Protein AF-A0A8X6RXQ8-F1 (afdb_monomer_lite)

Radius of gyration: 19.02 Å; chains: 1; bounding box: 39×36×50 Å

InterPro domains:
  IPR002492 Transposase, Tc1-like [PF01498] (39-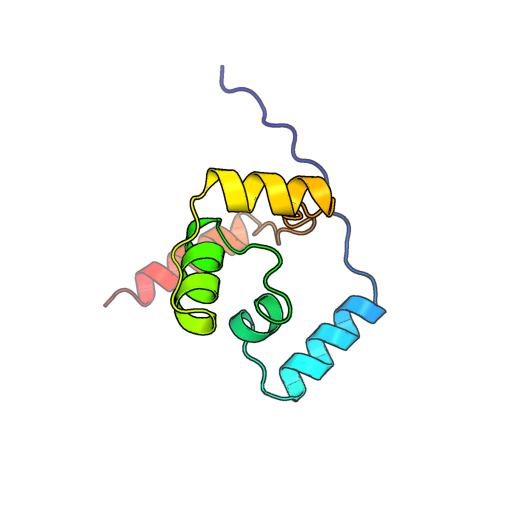100)

Organism: Trichonephila clavipes (NCBI:txid2585209)

pLDDT: mean 74.36, std 14.37, range [35.62, 92.88]

Sequence (101 aa):
MPSRRNKKKFKQRTESEREKIIGLREGGFSYRAMGACGRRNSSTEQLGAGWSTATGVPMSASSIRRRLLHRRLSAKVPLYKILLTANHQRLRLQWAHEHKA

Structure (mmCIF, N/CA/C/O backbone):
data_AF-A0A8X6RXQ8-F1
#
_entry.id   AF-A0A8X6RXQ8-F1
#
loop_
_atom_site.group_PDB
_atom_site.id
_atom_site.type_symbol
_atom_site.label_atom_id
_atom_site.label_alt_id
_atom_site.label_comp_id
_atom_site.label_asym_id
_atom_site.label_entity_id
_atom_site.label_seq_id
_atom_site.pdbx_PDB_ins_code
_atom_site.Cartn_x
_atom_site.Cartn_y
_atom_site.Cartn_z
_atom_site.occupancy
_atom_site.B_iso_or_equiv
_atom_site.auth_seq_id
_atom_site.auth_comp_id
_atom_site.auth_asym_id
_atom_site.auth_atom_id
_atom_site.pdbx_PDB_model_num
ATOM 1 N N . MET A 1 1 ? 9.673 5.659 32.195 1.00 35.62 1 MET A N 1
ATOM 2 C CA . MET A 1 1 ? 8.541 6.539 31.807 1.00 35.62 1 MET A CA 1
ATOM 3 C C . MET A 1 1 ? 8.215 6.309 30.332 1.00 35.62 1 MET A C 1
ATOM 5 O O . MET A 1 1 ? 9.153 6.339 29.541 1.00 35.62 1 MET A O 1
ATOM 9 N N . PRO A 1 2 ? 6.963 6.041 29.912 1.00 42.56 2 PRO A N 1
ATOM 10 C CA . PRO A 1 2 ? 6.684 5.777 28.504 1.00 42.56 2 PRO A CA 1
ATOM 11 C C . PRO A 1 2 ? 6.645 7.097 27.721 1.00 42.56 2 PRO A C 1
ATOM 13 O O . PRO A 1 2 ? 5.863 7.999 28.018 1.00 42.56 2 PRO A O 1
ATOM 16 N N . SER A 1 3 ? 7.519 7.206 26.721 1.00 48.00 3 SER A N 1
ATOM 17 C CA . SER A 1 3 ? 7.635 8.364 25.832 1.00 48.00 3 SER A CA 1
ATOM 18 C C . SER A 1 3 ? 6.302 8.665 25.128 1.00 48.00 3 SER A C 1
ATOM 20 O O . SER A 1 3 ? 5.755 7.824 24.405 1.00 48.00 3 SER A O 1
ATOM 22 N N . ARG A 1 4 ? 5.758 9.876 25.341 1.00 49.78 4 ARG A N 1
ATOM 23 C CA . ARG A 1 4 ? 4.553 10.391 24.667 1.00 49.78 4 ARG A CA 1
ATOM 24 C C . ARG A 1 4 ? 4.846 10.549 23.174 1.00 49.78 4 ARG A C 1
ATOM 26 O O . ARG A 1 4 ? 5.353 11.571 22.722 1.00 49.78 4 ARG A O 1
ATOM 33 N N . ARG A 1 5 ? 4.509 9.519 22.396 1.00 53.34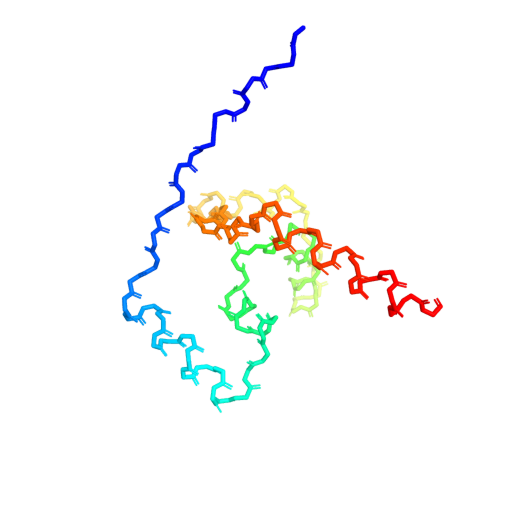 5 ARG A N 1
ATOM 34 C CA . ARG A 1 5 ? 4.620 9.510 20.932 1.00 53.34 5 ARG A CA 1
ATOM 35 C C . ARG A 1 5 ? 3.785 10.666 20.359 1.00 53.34 5 ARG A C 1
ATOM 37 O O . ARG A 1 5 ? 2.557 10.645 20.423 1.00 53.34 5 ARG A O 1
ATOM 44 N N . ASN A 1 6 ? 4.467 11.681 19.837 1.00 49.81 6 ASN A N 1
ATOM 45 C CA . ASN A 1 6 ? 3.892 12.920 19.317 1.00 49.81 6 ASN A CA 1
ATOM 46 C C . ASN A 1 6 ? 2.868 12.605 18.198 1.00 49.81 6 ASN A C 1
ATOM 48 O O . ASN A 1 6 ? 3.241 12.186 17.098 1.00 49.81 6 ASN A O 1
ATOM 52 N N . LYS A 1 7 ? 1.561 12.720 18.487 1.00 51.03 7 LYS A N 1
ATOM 53 C CA . LYS A 1 7 ? 0.483 12.449 17.519 1.00 51.03 7 LYS A CA 1
ATOM 54 C C . LYS A 1 7 ? 0.421 13.611 16.526 1.00 51.03 7 LYS A C 1
ATOM 56 O O . LYS A 1 7 ? -0.229 14.617 16.792 1.00 51.03 7 LYS A O 1
ATOM 61 N N . LYS A 1 8 ? 1.088 13.476 15.375 1.00 51.97 8 LYS A N 1
ATOM 62 C CA . LYS A 1 8 ? 0.898 14.396 14.242 1.00 51.97 8 LYS A CA 1
ATOM 63 C C . LYS A 1 8 ? -0.607 14.504 13.944 1.00 51.97 8 LYS A C 1
ATOM 65 O O . LYS A 1 8 ? -1.270 13.481 13.772 1.00 51.97 8 LYS A O 1
ATOM 70 N N . LYS A 1 9 ? -1.150 15.726 13.940 1.00 54.81 9 LYS A N 1
ATOM 71 C CA . LYS A 1 9 ? -2.569 15.991 13.656 1.00 54.81 9 LYS A CA 1
ATOM 72 C C . LYS A 1 9 ? -2.849 15.620 12.196 1.00 54.81 9 LYS A C 1
ATOM 74 O O . LYS A 1 9 ? -2.269 16.208 11.287 1.00 54.81 9 LYS A O 1
ATOM 79 N N . PHE A 1 10 ? -3.693 14.616 11.975 1.00 47.66 10 PHE A N 1
ATOM 80 C CA . PHE A 1 10 ? -4.140 14.234 10.637 1.00 47.66 10 PHE A CA 1
ATOM 81 C C . PHE A 1 10 ? -5.001 15.368 10.065 1.00 47.66 10 PHE A C 1
ATOM 83 O O . PHE A 1 10 ? -5.904 15.852 10.747 1.00 47.66 10 PHE A O 1
ATOM 90 N N . LYS A 1 11 ? -4.711 15.816 8.839 1.00 54.84 11 LYS A N 1
ATOM 91 C CA . LYS A 1 11 ? -5.549 16.810 8.149 1.00 54.84 11 LYS A CA 1
ATOM 92 C C . LYS A 1 11 ? -6.882 16.164 7.734 1.00 54.84 11 LYS A C 1
ATOM 94 O O . LYS A 1 11 ? -6.960 14.946 7.603 1.00 54.84 11 LYS A O 1
ATOM 99 N N . GLN A 1 12 ? -7.940 16.949 7.555 1.00 56.22 12 GLN A N 1
ATOM 100 C CA . GLN A 1 12 ? -9.171 16.434 6.949 1.00 56.22 12 GLN A CA 1
ATOM 101 C C . GLN A 1 12 ? -9.033 16.394 5.420 1.00 56.22 12 GLN A C 1
ATOM 103 O O . GLN A 1 12 ? -8.310 17.209 4.850 1.00 56.22 12 GLN A O 1
ATOM 108 N N . ARG A 1 13 ? -9.703 15.429 4.774 1.00 60.78 13 ARG A N 1
ATOM 109 C CA . ARG A 1 13 ? -9.806 15.360 3.306 1.00 60.78 13 ARG A CA 1
ATOM 110 C C . ARG A 1 13 ? -10.668 16.498 2.768 1.00 60.78 13 ARG A C 1
ATOM 112 O O . ARG A 1 13 ? -11.634 16.876 3.432 1.00 60.78 13 ARG A O 1
ATOM 119 N N . THR A 1 14 ? -10.336 16.975 1.572 1.00 67.94 14 THR A N 1
ATOM 120 C CA . THR A 1 14 ? -11.111 18.002 0.859 1.00 67.94 14 THR A CA 1
ATOM 121 C C . THR A 1 14 ? -12.440 17.437 0.347 1.00 67.94 14 THR A C 1
ATOM 123 O O . THR A 1 14 ? -12.563 16.225 0.161 1.00 67.94 14 THR A O 1
ATOM 126 N N . GLU A 1 15 ? -13.424 18.307 0.100 1.00 66.62 15 GLU A N 1
ATOM 127 C CA . GLU A 1 15 ? -14.752 17.950 -0.444 1.00 66.62 15 GLU A CA 1
ATOM 128 C C . GLU A 1 15 ? -14.627 17.081 -1.710 1.00 66.62 15 GLU A C 1
ATOM 130 O O . GLU A 1 15 ? -15.151 15.973 -1.778 1.00 66.62 15 GLU A O 1
ATOM 135 N N . SER A 1 16 ? -13.762 17.495 -2.638 1.00 65.56 16 SER A N 1
ATOM 136 C CA . SER A 1 16 ? -13.479 16.785 -3.893 1.00 65.56 16 SER A CA 1
ATOM 137 C C . SER A 1 16 ? -12.908 15.373 -3.706 1.00 65.56 16 SER A C 1
ATOM 139 O O . SER A 1 16 ? -13.193 14.450 -4.472 1.00 65.56 16 SER A O 1
ATOM 141 N N . GLU A 1 17 ? -12.093 15.158 -2.669 1.00 66.50 17 GLU A N 1
ATOM 142 C CA . GLU A 1 17 ? -11.573 13.830 -2.340 1.00 66.50 17 GLU A CA 1
ATOM 143 C C . GLU A 1 17 ? -12.645 12.935 -1.714 1.00 66.50 17 GLU A C 1
ATOM 145 O O . GLU A 1 17 ? -12.516 11.711 -1.787 1.00 66.50 17 GLU A O 1
ATOM 150 N N . ARG A 1 18 ? -13.670 13.520 -1.082 1.00 72.88 18 ARG A N 1
ATOM 151 C CA . ARG A 1 18 ? -14.819 12.794 -0.526 1.00 72.88 18 ARG A CA 1
ATOM 152 C C . ARG A 1 18 ? -15.777 12.385 -1.635 1.00 72.88 18 ARG A C 1
ATOM 154 O O . ARG A 1 18 ? -16.118 11.209 -1.710 1.00 72.88 18 ARG A O 1
ATOM 161 N N . GLU A 1 19 ? -16.105 13.301 -2.539 1.00 74.88 19 GLU A N 1
ATOM 162 C CA . GLU A 1 19 ? -16.955 13.044 -3.710 1.00 74.88 19 GLU A CA 1
ATOM 163 C C . GLU A 1 19 ? -16.384 11.924 -4.585 1.00 74.88 19 GLU A C 1
ATOM 165 O O . GLU A 1 19 ? -17.091 10.994 -4.965 1.00 74.88 19 GLU A O 1
ATOM 170 N N . LYS A 1 20 ? -15.063 11.914 -4.800 1.00 72.88 20 LYS A N 1
ATOM 171 C CA . LYS A 1 20 ? -14.391 10.838 -5.541 1.00 72.88 20 LYS A CA 1
ATOM 172 C C . LYS A 1 20 ? -14.499 9.466 -4.864 1.00 72.88 20 LYS A C 1
ATOM 174 O O . LYS A 1 20 ? -14.526 8.447 -5.550 1.00 72.88 20 LYS A O 1
ATOM 179 N N . ILE A 1 21 ? -14.530 9.411 -3.529 1.00 72.50 21 ILE A N 1
ATOM 180 C CA . ILE A 1 21 ? -14.744 8.154 -2.790 1.00 72.50 21 ILE A CA 1
ATOM 181 C C . ILE A 1 21 ? -16.199 7.708 -2.917 1.00 72.50 21 ILE A C 1
ATOM 183 O O . ILE A 1 21 ? -16.446 6.515 -3.073 1.00 72.50 21 ILE A O 1
ATOM 187 N N . ILE A 1 22 ? -17.143 8.648 -2.846 1.00 81.00 22 ILE A N 1
ATOM 188 C CA . ILE A 1 22 ? -18.574 8.368 -2.977 1.00 81.00 22 ILE A CA 1
ATOM 189 C C . ILE A 1 22 ? -18.865 7.800 -4.369 1.00 81.00 22 ILE A C 1
ATOM 191 O O . ILE A 1 22 ? -19.372 6.688 -4.451 1.00 81.00 22 ILE A O 1
ATOM 195 N N . GLY A 1 23 ? -18.401 8.452 -5.439 1.00 79.19 23 GLY A N 1
ATOM 196 C CA . GLY A 1 23 ? -18.617 7.969 -6.808 1.00 79.19 23 GLY A CA 1
ATOM 197 C C . GLY A 1 23 ? -17.987 6.598 -7.089 1.00 79.19 23 GLY A C 1
ATOM 198 O O . GLY A 1 23 ? -18.585 5.759 -7.756 1.00 79.19 23 GLY A O 1
ATOM 199 N N . LEU A 1 24 ? -16.806 6.302 -6.528 1.00 76.94 24 LEU A N 1
ATOM 200 C CA . LEU A 1 24 ? -16.217 4.958 -6.631 1.00 76.94 24 LEU A CA 1
ATOM 201 C C . LEU A 1 24 ? -17.029 3.910 -5.861 1.00 76.94 24 LEU A C 1
ATOM 203 O O . LEU A 1 24 ? -17.135 2.765 -6.296 1.00 76.94 24 LEU A O 1
ATOM 207 N N . ARG A 1 25 ? -17.607 4.290 -4.722 1.00 84.00 25 ARG A N 1
ATOM 208 C CA . ARG A 1 25 ? -18.435 3.396 -3.917 1.00 84.00 25 ARG A CA 1
ATOM 209 C C . ARG A 1 25 ? -19.784 3.117 -4.576 1.00 84.00 25 ARG A C 1
ATOM 211 O O . ARG A 1 25 ? -20.231 1.976 -4.546 1.00 84.00 25 ARG A O 1
ATOM 218 N N . GLU A 1 26 ? -20.390 4.128 -5.186 1.00 85.62 26 GLU A N 1
ATOM 219 C CA . GLU A 1 26 ? -21.612 4.005 -5.991 1.00 85.62 26 GLU A CA 1
ATOM 220 C C . GLU A 1 26 ? -21.370 3.176 -7.257 1.00 85.62 26 GLU A C 1
ATOM 222 O O . GLU A 1 26 ? -22.198 2.347 -7.614 1.00 85.62 26 GLU A O 1
ATOM 227 N N . GLY A 1 27 ? -20.181 3.282 -7.859 1.00 81.00 27 GLY A N 1
ATOM 228 C CA . GLY A 1 27 ? -19.728 2.421 -8.957 1.00 81.00 27 GLY A CA 1
ATOM 229 C C . GLY A 1 27 ? -19.386 0.976 -8.562 1.00 81.00 27 GLY A C 1
ATOM 230 O O . GLY A 1 27 ? -18.761 0.266 -9.346 1.00 81.00 27 GLY A O 1
ATOM 231 N N . GLY A 1 28 ? -19.729 0.534 -7.346 1.00 80.81 28 GLY A N 1
ATOM 232 C CA . GLY A 1 28 ? -19.569 -0.854 -6.899 1.00 80.81 28 GLY A CA 1
ATOM 233 C C . GLY A 1 28 ? -18.163 -1.238 -6.421 1.00 80.81 28 GLY A C 1
ATOM 234 O O . GLY A 1 28 ? -17.909 -2.410 -6.129 1.00 80.81 28 GLY A O 1
ATOM 235 N N . PHE A 1 29 ? -17.229 -0.290 -6.289 1.00 75.81 29 PHE A N 1
ATOM 236 C CA . PHE A 1 29 ? -15.891 -0.606 -5.790 1.00 75.81 29 PHE A CA 1
ATOM 237 C C . PHE A 1 29 ? -15.903 -0.801 -4.269 1.00 75.81 29 PHE A C 1
ATOM 239 O O . PHE A 1 29 ? -16.271 0.081 -3.491 1.00 75.81 29 PHE A O 1
ATOM 246 N N . SER A 1 30 ? -15.405 -1.953 -3.813 1.00 76.94 30 SER A N 1
ATOM 247 C CA . SER A 1 30 ? -15.189 -2.196 -2.382 1.00 76.94 30 SER A CA 1
ATOM 248 C C . SER A 1 30 ? -14.150 -1.228 -1.800 1.00 76.94 30 SER A C 1
ATOM 250 O O . SER A 1 30 ? -13.235 -0.787 -2.494 1.00 76.94 30 SER A O 1
ATOM 252 N N . TYR A 1 31 ? -14.200 -0.949 -0.491 1.00 72.25 31 TYR A N 1
ATOM 253 C CA . TYR A 1 31 ? -13.180 -0.116 0.174 1.00 72.25 31 TYR A CA 1
ATOM 254 C C . TYR A 1 31 ? -11.744 -0.620 -0.042 1.00 72.25 31 TYR A C 1
ATOM 256 O O . TYR A 1 31 ? -10.814 0.183 -0.137 1.00 72.25 31 TYR A O 1
ATOM 264 N N . ARG A 1 32 ? -11.558 -1.942 -0.167 1.00 65.88 32 ARG A N 1
ATOM 265 C CA . ARG A 1 32 ? -10.265 -2.541 -0.525 1.00 65.88 32 ARG A CA 1
ATOM 266 C C . ARG A 1 32 ? -9.878 -2.217 -1.966 1.00 65.88 32 ARG A C 1
ATOM 268 O O . ARG A 1 32 ? -8.747 -1.796 -2.188 1.00 65.88 32 ARG A O 1
ATOM 275 N N . ALA A 1 33 ? -10.805 -2.356 -2.912 1.00 65.50 33 ALA A N 1
ATOM 276 C CA . ALA A 1 33 ? -10.581 -2.013 -4.313 1.00 65.50 33 ALA A CA 1
ATOM 277 C C . ALA A 1 33 ? -10.275 -0.515 -4.479 1.00 65.50 33 ALA A C 1
ATOM 279 O O . ALA A 1 33 ? -9.259 -0.178 -5.071 1.00 65.50 33 ALA A O 1
ATOM 280 N N . MET A 1 34 ? -11.038 0.377 -3.836 1.00 67.94 34 MET A N 1
ATOM 281 C CA . MET A 1 34 ? -10.796 1.830 -3.834 1.00 67.94 34 MET A CA 1
ATOM 282 C C . MET A 1 34 ? -9.411 2.211 -3.281 1.00 67.94 34 MET A C 1
ATOM 284 O O . MET A 1 34 ? -8.757 3.136 -3.772 1.00 67.94 34 MET A O 1
ATOM 288 N N . GLY A 1 35 ? -8.933 1.487 -2.263 1.00 60.31 35 GLY A N 1
ATOM 289 C CA . GLY A 1 35 ? -7.573 1.621 -1.736 1.00 60.31 35 GLY A CA 1
ATOM 290 C C . GLY A 1 35 ? -6.490 1.052 -2.663 1.00 60.31 35 GLY A C 1
ATOM 291 O O . GLY A 1 35 ? -5.359 1.541 -2.632 1.00 60.31 35 GLY A O 1
ATOM 292 N N . ALA A 1 36 ? -6.847 0.065 -3.490 1.00 59.22 36 ALA A N 1
ATOM 293 C CA . ALA A 1 36 ? -5.981 -0.638 -4.434 1.00 59.22 36 ALA A CA 1
ATOM 294 C C . ALA A 1 36 ? -5.907 0.011 -5.829 1.00 59.22 36 ALA A C 1
ATOM 296 O O . ALA A 1 36 ? -4.962 -0.286 -6.563 1.00 59.22 36 ALA A O 1
ATOM 297 N N . CYS A 1 37 ? -6.841 0.911 -6.182 1.00 51.47 37 CYS A N 1
ATOM 298 C CA . CYS A 1 37 ? -6.794 1.760 -7.380 1.00 51.47 37 CYS A CA 1
ATOM 299 C C . CYS A 1 37 ? -5.555 2.669 -7.310 1.00 51.47 37 CYS A C 1
ATOM 301 O O . CYS A 1 37 ? -5.598 3.798 -6.816 1.00 51.47 37 CYS A O 1
ATOM 303 N N . GLY A 1 38 ? -4.414 2.128 -7.719 1.00 57.19 38 GLY A N 1
ATOM 304 C CA . GLY A 1 38 ? -3.089 2.641 -7.410 1.00 57.19 38 GLY A CA 1
ATOM 305 C C . GLY A 1 38 ? -2.459 1.821 -6.291 1.00 57.19 38 GLY A C 1
ATOM 306 O O . GLY A 1 38 ? -2.759 2.026 -5.115 1.00 57.19 38 GLY A O 1
ATOM 307 N N . ARG A 1 39 ? -1.534 0.930 -6.671 1.00 59.97 39 ARG A N 1
ATOM 308 C CA . ARG A 1 39 ? -0.598 0.186 -5.808 1.00 59.97 39 ARG A CA 1
ATOM 309 C C . ARG A 1 39 ? 0.342 1.132 -5.030 1.00 59.97 39 ARG A C 1
ATOM 311 O O . ARG A 1 39 ? 1.559 1.047 -5.125 1.00 59.97 39 ARG A O 1
ATOM 318 N N . ARG A 1 40 ? -0.211 2.075 -4.262 1.00 58.12 40 ARG A N 1
ATOM 319 C CA . ARG A 1 40 ? 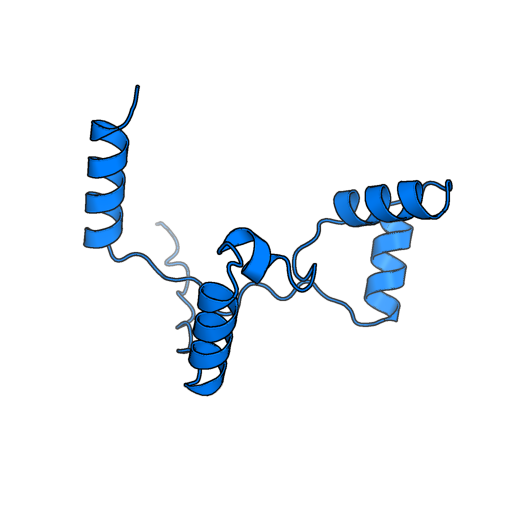0.529 3.120 -3.527 1.00 58.12 40 ARG A CA 1
ATOM 320 C C . ARG A 1 40 ? 1.320 2.557 -2.341 1.00 58.12 40 ARG A C 1
ATOM 322 O O . ARG A 1 40 ? 2.243 3.212 -1.867 1.00 58.12 40 ARG A O 1
ATOM 329 N N . ASN A 1 41 ? 0.959 1.349 -1.896 1.00 64.75 41 ASN A N 1
ATOM 330 C CA . ASN A 1 41 ? 1.466 0.708 -0.681 1.00 64.75 41 ASN A CA 1
ATOM 331 C C . ASN A 1 41 ? 1.993 -0.716 -0.941 1.00 64.75 41 ASN A C 1
ATOM 333 O O . ASN A 1 41 ? 2.082 -1.506 -0.003 1.00 64.75 41 ASN A O 1
ATOM 337 N N . SER A 1 42 ? 2.263 -1.088 -2.198 1.00 71.38 42 SER A N 1
ATOM 338 C CA . SER A 1 42 ? 2.746 -2.438 -2.499 1.00 71.38 42 SER A CA 1
ATOM 339 C C . SER A 1 42 ? 4.134 -2.667 -1.916 1.00 71.38 42 SER A C 1
ATOM 341 O O . SER A 1 42 ? 5.021 -1.823 -2.060 1.00 71.38 42 SER A O 1
ATOM 343 N N . SER A 1 43 ? 4.321 -3.819 -1.270 1.00 77.00 43 SER A N 1
ATOM 344 C CA . SER A 1 43 ? 5.637 -4.226 -0.782 1.00 77.00 43 SER A CA 1
ATOM 345 C C . SER A 1 43 ? 6.572 -4.537 -1.952 1.00 77.00 43 SER A C 1
ATOM 347 O O . SER A 1 43 ? 6.138 -4.802 -3.078 1.00 77.00 43 SER A O 1
ATOM 349 N N . THR A 1 44 ? 7.878 -4.549 -1.686 1.00 79.75 44 THR A N 1
ATOM 350 C CA . THR A 1 44 ? 8.883 -4.969 -2.673 1.00 79.75 44 THR A CA 1
ATOM 351 C C . THR A 1 44 ? 8.623 -6.381 -3.197 1.00 79.75 44 THR A C 1
ATOM 353 O O . THR A 1 44 ? 8.852 -6.632 -4.374 1.00 79.75 44 THR A O 1
ATOM 356 N N . GLU A 1 45 ? 8.087 -7.277 -2.366 1.00 80.75 45 GLU A N 1
ATOM 357 C CA . GLU A 1 45 ? 7.725 -8.647 -2.756 1.00 80.75 45 GLU A CA 1
ATOM 358 C C . GLU A 1 45 ? 6.545 -8.672 -3.728 1.00 80.75 45 GLU A C 1
ATOM 360 O O . GLU A 1 45 ? 6.609 -9.325 -4.763 1.00 80.75 45 GLU A O 1
ATOM 365 N N . GLN A 1 46 ? 5.493 -7.896 -3.457 1.00 83.31 46 GLN A N 1
ATOM 366 C CA . GLN A 1 46 ? 4.324 -7.805 -4.339 1.00 83.31 46 GLN A CA 1
ATOM 367 C C . GLN A 1 46 ? 4.665 -7.190 -5.704 1.00 83.31 46 GLN A C 1
ATOM 369 O O . GLN A 1 46 ? 4.051 -7.527 -6.720 1.00 83.31 46 GLN A O 1
ATOM 374 N N . LEU A 1 47 ? 5.635 -6.271 -5.733 1.00 82.69 47 LEU A N 1
ATOM 375 C CA . LEU A 1 47 ? 6.171 -5.708 -6.972 1.00 82.69 47 LEU A CA 1
ATOM 376 C C . LEU A 1 47 ? 7.030 -6.731 -7.726 1.00 82.69 47 LEU A C 1
ATOM 378 O O . LEU A 1 47 ? 6.889 -6.850 -8.940 1.00 82.69 47 LEU A O 1
ATOM 382 N N . GLY A 1 48 ? 7.870 -7.490 -7.016 1.00 86.56 48 GLY A N 1
ATOM 383 C CA . GLY A 1 48 ? 8.704 -8.543 -7.599 1.00 86.56 48 GLY A CA 1
ATOM 384 C C . GLY A 1 48 ? 7.886 -9.696 -8.173 1.00 86.56 48 GLY A C 1
ATOM 385 O O . GLY A 1 48 ? 8.136 -10.116 -9.300 1.00 86.56 48 GLY A O 1
ATOM 386 N N . ALA A 1 49 ? 6.858 -10.147 -7.452 1.00 84.62 49 ALA A N 1
ATOM 387 C CA . ALA A 1 49 ? 5.932 -11.172 -7.921 1.00 84.62 49 ALA A CA 1
ATOM 388 C C . ALA A 1 49 ? 5.207 -10.717 -9.194 1.00 84.62 49 ALA A C 1
ATOM 390 O O . ALA A 1 49 ? 5.268 -11.403 -10.205 1.00 84.62 49 ALA A O 1
ATOM 391 N N . GLY A 1 50 ? 4.616 -9.515 -9.193 1.00 85.69 50 GLY A N 1
ATOM 392 C CA . GLY A 1 50 ? 3.929 -8.984 -10.376 1.00 85.69 50 GLY A CA 1
ATOM 393 C C . GLY A 1 50 ? 4.846 -8.813 -11.590 1.00 85.69 50 GLY A C 1
ATOM 394 O O . GLY A 1 50 ? 4.443 -9.118 -12.708 1.00 85.69 50 GLY A O 1
ATOM 395 N N . TRP A 1 51 ? 6.087 -8.367 -11.374 1.00 85.75 51 TRP A N 1
ATOM 396 C CA . TRP A 1 51 ? 7.091 -8.288 -12.434 1.00 85.75 51 TRP A CA 1
ATOM 397 C C . TRP A 1 51 ? 7.418 -9.671 -13.005 1.00 85.75 51 TRP A C 1
ATOM 399 O O . TRP A 1 51 ? 7.419 -9.849 -14.222 1.00 85.75 51 TRP A O 1
ATOM 409 N N . SER A 1 52 ? 7.652 -10.651 -12.131 1.00 86.75 52 SER A N 1
ATOM 410 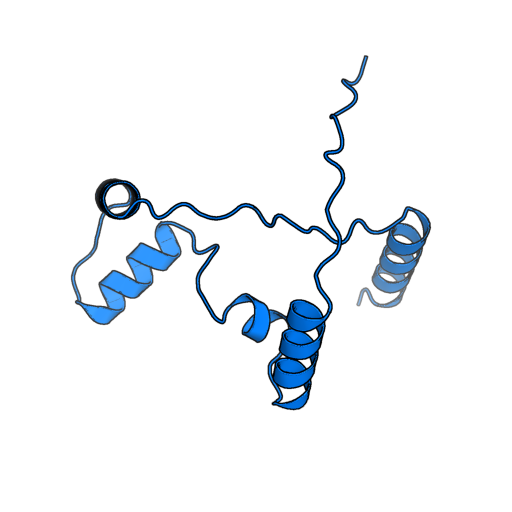C CA . SER A 1 52 ? 8.008 -12.016 -12.530 1.00 86.75 52 SER A CA 1
ATOM 411 C C . SER A 1 52 ? 6.866 -12.683 -13.294 1.00 86.75 52 SER A C 1
ATOM 413 O O . SER A 1 52 ? 7.108 -13.307 -14.315 1.00 86.75 52 SER A O 1
ATOM 415 N N . THR A 1 53 ? 5.614 -12.480 -12.876 1.00 87.12 53 THR A N 1
ATOM 416 C CA . THR A 1 53 ? 4.437 -12.958 -13.616 1.00 87.12 53 THR A CA 1
ATOM 417 C C . THR A 1 53 ? 4.315 -12.306 -14.996 1.00 87.12 53 THR A C 1
ATOM 419 O O . THR A 1 53 ? 3.963 -12.978 -15.955 1.00 87.12 53 THR A O 1
ATOM 422 N N . ALA A 1 54 ? 4.607 -11.008 -15.118 1.00 84.69 54 ALA A N 1
ATOM 423 C CA . ALA A 1 54 ? 4.438 -10.275 -16.374 1.00 84.69 54 ALA A CA 1
ATOM 424 C C . ALA A 1 54 ? 5.574 -10.503 -17.386 1.00 84.6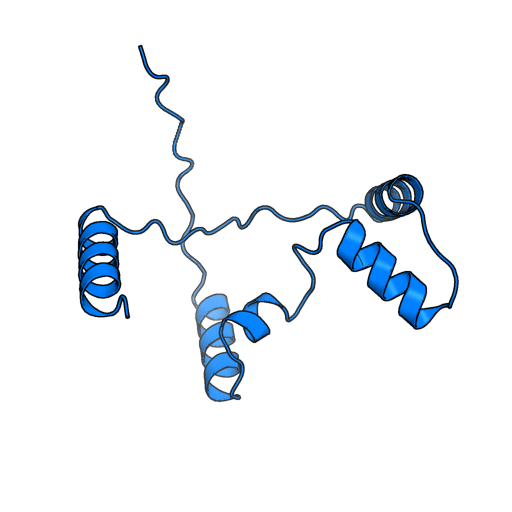9 54 ALA A C 1
ATOM 426 O O . ALA A 1 54 ? 5.352 -10.404 -18.587 1.00 84.69 54 ALA A O 1
ATOM 427 N N . THR A 1 55 ? 6.795 -10.751 -16.907 1.00 89.12 55 THR A N 1
ATOM 428 C CA . THR A 1 55 ? 8.002 -10.825 -17.755 1.00 89.12 55 THR A CA 1
ATOM 429 C C . THR A 1 55 ? 8.686 -12.187 -17.746 1.00 89.12 55 THR A C 1
ATOM 431 O O . THR A 1 55 ? 9.614 -12.396 -18.517 1.00 89.12 55 THR A O 1
ATOM 434 N N . GLY A 1 56 ? 8.285 -13.098 -16.857 1.00 89.94 56 GLY A N 1
ATOM 435 C CA . GLY A 1 56 ? 8.944 -14.389 -16.644 1.00 89.94 56 GLY A CA 1
ATOM 436 C C . GLY A 1 56 ? 10.309 -14.299 -15.951 1.00 89.94 56 GLY A C 1
ATOM 437 O O . GLY A 1 56 ? 10.916 -15.327 -15.667 1.00 89.94 56 GLY A O 1
ATOM 438 N N . VAL A 1 57 ? 10.803 -13.090 -15.654 1.00 89.88 57 VAL A N 1
ATOM 439 C CA . VAL A 1 57 ? 12.147 -12.874 -15.104 1.00 89.88 57 VAL A CA 1
ATOM 440 C C . VAL A 1 57 ? 12.056 -12.438 -13.642 1.00 89.88 57 VAL A C 1
ATOM 442 O O . VAL A 1 57 ? 11.412 -11.424 -13.359 1.00 89.88 57 VAL A O 1
ATOM 445 N N . PRO A 1 58 ? 12.727 -13.125 -12.698 1.00 89.06 58 PRO A N 1
ATOM 446 C CA . PRO A 1 58 ? 12.750 -12.697 -11.307 1.00 89.06 58 PRO A CA 1
ATOM 447 C C . PRO A 1 58 ? 13.555 -11.404 -11.141 1.00 89.06 58 PRO A C 1
ATOM 449 O O . PRO A 1 58 ? 14.612 -11.214 -11.743 1.00 89.06 58 PRO A O 1
ATOM 452 N N . MET A 1 59 ? 13.080 -10.507 -10.274 1.00 89.00 59 MET A N 1
ATOM 453 C CA . MET A 1 59 ? 13.805 -9.287 -9.916 1.00 89.00 59 MET A CA 1
ATOM 454 C C . MET A 1 59 ? 14.094 -9.248 -8.420 1.00 89.00 59 MET A C 1
ATOM 456 O O . MET A 1 59 ? 13.199 -9.403 -7.593 1.00 89.00 59 MET A O 1
ATOM 460 N N . SER A 1 60 ? 15.352 -8.984 -8.068 1.00 89.56 60 SER A N 1
ATOM 461 C CA . SER A 1 60 ? 15.762 -8.865 -6.672 1.00 89.56 60 SER A CA 1
ATOM 462 C C . SER A 1 60 ? 15.180 -7.616 -6.001 1.00 89.56 60 SER A C 1
ATOM 464 O O . SER A 1 60 ? 14.988 -6.561 -6.618 1.00 89.56 60 SER A O 1
ATOM 466 N N . ALA A 1 61 ? 14.979 -7.694 -4.685 1.00 85.56 61 ALA A N 1
ATOM 467 C CA . ALA A 1 61 ? 14.482 -6.573 -3.889 1.00 85.56 61 ALA A CA 1
ATOM 468 C C . ALA A 1 61 ? 15.398 -5.332 -3.940 1.00 85.56 61 ALA A C 1
ATOM 470 O O . ALA A 1 61 ? 14.928 -4.206 -3.766 1.00 85.56 61 ALA A O 1
ATOM 471 N N . SER A 1 62 ? 16.707 -5.501 -4.156 1.00 89.75 62 SER A N 1
ATOM 472 C CA . SER A 1 62 ? 17.651 -4.387 -4.330 1.00 89.75 62 SER A CA 1
ATOM 473 C C . SER A 1 62 ? 17.448 -3.668 -5.667 1.00 89.75 62 SER A C 1
ATOM 475 O O . SER A 1 62 ? 17.397 -2.438 -5.685 1.00 89.75 62 SER A O 1
ATOM 477 N N . SER A 1 63 ? 17.237 -4.408 -6.761 1.00 90.44 63 SER A N 1
ATOM 478 C CA . SER A 1 63 ? 16.905 -3.838 -8.076 1.00 90.44 63 SER A CA 1
ATOM 479 C C . SER A 1 63 ? 15.573 -3.095 -8.059 1.00 90.44 63 SER A C 1
ATOM 481 O O . SER A 1 63 ? 15.484 -1.984 -8.584 1.00 90.44 63 SER A O 1
ATOM 483 N N . ILE A 1 64 ? 14.561 -3.655 -7.393 1.00 87.69 64 ILE A N 1
ATOM 484 C CA . ILE A 1 64 ? 13.260 -2.999 -7.215 1.00 87.69 64 ILE A CA 1
ATOM 485 C C . ILE A 1 64 ? 13.439 -1.679 -6.454 1.00 87.69 64 ILE A C 1
ATOM 487 O O . ILE A 1 64 ? 13.014 -0.630 -6.937 1.00 87.69 64 ILE A O 1
ATOM 491 N N . ARG A 1 65 ? 14.145 -1.689 -5.313 1.00 84.75 65 ARG A N 1
ATOM 492 C CA . ARG A 1 65 ? 14.424 -0.473 -4.527 1.00 84.75 65 ARG A CA 1
ATOM 493 C C . ARG A 1 65 ? 15.188 0.583 -5.329 1.00 84.75 65 ARG A C 1
ATOM 495 O O . ARG A 1 65 ? 14.789 1.743 -5.326 1.00 84.75 65 ARG A O 1
ATOM 502 N N . ARG A 1 66 ? 16.236 0.193 -6.062 1.00 89.56 66 ARG A N 1
ATOM 503 C CA . ARG A 1 66 ? 17.029 1.107 -6.901 1.00 89.56 66 ARG A CA 1
ATOM 504 C C . ARG A 1 66 ? 16.177 1.769 -7.985 1.00 89.56 66 ARG A C 1
ATOM 506 O O . ARG A 1 66 ? 16.260 2.978 -8.175 1.00 89.56 66 ARG A O 1
ATOM 513 N N . ARG A 1 67 ? 15.323 0.997 -8.665 1.00 90.25 67 ARG A N 1
ATOM 514 C CA . ARG A 1 67 ? 14.421 1.509 -9.711 1.00 90.25 67 ARG A CA 1
ATOM 515 C C . ARG A 1 67 ? 13.360 2.457 -9.151 1.00 90.25 67 ARG A C 1
ATOM 517 O O . ARG A 1 67 ? 13.072 3.475 -9.778 1.00 90.25 67 ARG A O 1
ATOM 524 N N . LEU A 1 68 ? 12.815 2.155 -7.973 1.00 87.50 68 LEU A N 1
ATOM 525 C CA . LEU A 1 68 ? 11.880 3.041 -7.275 1.00 87.50 68 LEU A CA 1
ATOM 526 C C . LEU A 1 68 ? 12.547 4.372 -6.899 1.00 87.50 68 LEU A C 1
ATOM 528 O O . LEU A 1 68 ? 11.994 5.428 -7.200 1.00 87.50 68 LEU A O 1
ATOM 532 N N . LEU A 1 69 ? 13.761 4.331 -6.337 1.00 87.31 69 LEU A N 1
ATOM 533 C CA . LEU A 1 69 ? 14.537 5.529 -5.993 1.00 87.31 69 LEU A CA 1
ATOM 534 C C . LEU A 1 69 ? 14.870 6.380 -7.221 1.00 87.31 69 LEU A C 1
ATOM 536 O O . LEU A 1 69 ? 14.652 7.589 -7.198 1.00 87.31 69 LEU A O 1
ATOM 540 N N . HIS A 1 70 ? 15.324 5.753 -8.310 1.00 89.38 70 HIS A N 1
ATOM 541 C CA . HIS A 1 70 ? 15.627 6.445 -9.565 1.00 89.38 70 HIS A CA 1
ATOM 542 C C . HIS A 1 70 ? 14.411 7.208 -10.107 1.00 89.38 70 HIS A C 1
ATOM 544 O O . HIS A 1 70 ? 14.527 8.333 -10.582 1.00 89.38 70 HIS A O 1
ATOM 550 N N . ARG A 1 71 ? 13.216 6.619 -9.995 1.00 86.19 71 ARG A N 1
ATOM 551 C CA . ARG A 1 71 ? 11.957 7.251 -10.417 1.00 86.19 71 ARG A CA 1
ATOM 552 C C . ARG A 1 71 ? 11.321 8.137 -9.339 1.00 86.19 71 ARG A C 1
ATOM 554 O O . ARG A 1 71 ? 10.192 8.582 -9.524 1.00 86.19 71 ARG A O 1
ATOM 561 N N . ARG A 1 72 ? 12.012 8.384 -8.217 1.00 83.50 72 ARG A N 1
ATOM 562 C CA . ARG A 1 72 ? 11.514 9.139 -7.048 1.00 83.50 72 ARG A CA 1
ATOM 563 C C . ARG A 1 72 ? 10.165 8.625 -6.522 1.00 83.50 72 ARG A C 1
ATOM 565 O O . ARG A 1 72 ? 9.361 9.378 -5.975 1.00 83.50 72 ARG A O 1
ATOM 572 N N . LEU A 1 73 ? 9.919 7.325 -6.676 1.00 80.25 73 LEU A N 1
ATOM 573 C CA . LEU A 1 73 ? 8.729 6.650 -6.181 1.00 80.25 73 LEU A CA 1
ATOM 574 C C . LEU A 1 73 ? 8.987 6.190 -4.748 1.00 80.25 73 LEU A C 1
ATOM 576 O O . LEU A 1 73 ? 9.810 5.313 -4.498 1.00 80.25 73 LEU A O 1
ATOM 580 N N . SER A 1 74 ? 8.261 6.779 -3.806 1.00 74.19 74 SER A N 1
ATOM 581 C CA . SER A 1 74 ? 8.258 6.369 -2.405 1.00 74.19 74 SER A CA 1
ATOM 582 C C . SER A 1 74 ? 6.837 6.018 -1.988 1.00 74.19 74 SER A C 1
ATOM 584 O O . SER A 1 74 ? 5.878 6.674 -2.411 1.00 74.19 74 SER A O 1
ATOM 586 N N . ALA A 1 75 ? 6.695 4.981 -1.161 1.00 66.38 75 ALA A N 1
ATOM 587 C CA . ALA A 1 75 ? 5.418 4.654 -0.549 1.00 66.38 75 ALA A CA 1
ATOM 588 C C . ALA A 1 75 ? 4.977 5.850 0.304 1.00 66.38 75 ALA A C 1
ATOM 590 O O . ALA A 1 75 ? 5.613 6.198 1.302 1.00 66.38 75 ALA A O 1
ATOM 591 N N . LYS A 1 76 ? 3.884 6.507 -0.092 1.00 66.06 76 LYS A N 1
ATOM 592 C CA . LYS A 1 76 ? 3.286 7.547 0.742 1.00 66.06 76 LYS A CA 1
ATOM 593 C C . LYS A 1 76 ? 2.675 6.845 1.949 1.00 66.06 76 LYS A C 1
ATOM 595 O O . LYS A 1 76 ? 1.662 6.163 1.819 1.00 66.06 76 LYS A O 1
ATOM 600 N N . VAL A 1 77 ? 3.284 7.024 3.123 1.00 60.69 77 VAL A N 1
ATOM 601 C CA . VAL A 1 77 ? 2.619 6.737 4.402 1.00 60.69 77 VAL A CA 1
ATOM 602 C C . VAL A 1 77 ? 1.226 7.365 4.321 1.00 60.69 77 VAL A C 1
ATOM 604 O O . VAL A 1 77 ? 1.136 8.523 3.897 1.00 60.69 77 VAL A O 1
ATOM 607 N N . PRO A 1 78 ? 0.140 6.644 4.658 1.00 54.75 78 PRO A N 1
ATOM 608 C CA . PRO A 1 78 ? -1.188 7.227 4.613 1.00 54.75 78 PRO A CA 1
ATOM 609 C C . PRO A 1 78 ? -1.187 8.488 5.477 1.00 54.75 78 PRO A C 1
ATOM 611 O O . PRO A 1 78 ? -1.095 8.425 6.702 1.00 54.75 78 PRO A O 1
ATOM 614 N N . LEU A 1 79 ? -1.282 9.641 4.812 1.00 51.97 79 LEU A N 1
ATOM 615 C CA . LEU A 1 79 ? -1.368 10.964 5.436 1.00 51.97 79 LEU A CA 1
ATOM 616 C C . LEU A 1 79 ? -2.611 11.099 6.319 1.00 51.97 79 LEU A C 1
ATOM 618 O O . LEU A 1 79 ? -2.692 12.028 7.113 1.00 51.97 79 LEU A O 1
ATOM 622 N N . TYR A 1 80 ? -3.549 10.160 6.178 1.00 48.72 80 TYR A N 1
ATOM 623 C CA . TYR A 1 80 ? -4.846 10.116 6.823 1.00 48.72 80 TYR A CA 1
ATOM 624 C C . TYR A 1 80 ? -5.071 8.719 7.398 1.00 48.72 80 TYR A C 1
ATOM 626 O O . TYR A 1 80 ? -5.300 7.758 6.663 1.00 48.72 80 TYR A O 1
ATOM 634 N N . LYS A 1 81 ? -5.010 8.601 8.724 1.00 58.06 81 LYS A N 1
ATOM 635 C CA . LYS A 1 81 ? -5.516 7.442 9.458 1.00 58.06 81 LYS A CA 1
ATOM 636 C C . LYS A 1 81 ? -6.770 7.909 10.186 1.00 58.06 81 LYS A C 1
ATOM 638 O O . LYS A 1 81 ? -6.691 8.870 10.947 1.00 58.06 81 LYS A O 1
ATOM 643 N N . ILE A 1 82 ? -7.910 7.252 9.961 1.00 64.75 82 ILE A N 1
ATOM 644 C CA . ILE A 1 82 ? -9.091 7.461 10.807 1.00 64.75 82 ILE A CA 1
ATOM 645 C C . ILE A 1 82 ? -8.692 6.975 12.198 1.00 64.75 82 ILE A C 1
ATOM 647 O O . ILE A 1 82 ? -8.574 5.773 12.447 1.00 64.75 82 ILE A O 1
ATOM 651 N N . LEU A 1 83 ? -8.379 7.918 13.084 1.00 70.94 83 LEU A N 1
ATOM 652 C CA . LEU A 1 83 ? -8.152 7.609 14.482 1.00 70.94 83 LEU A CA 1
ATOM 653 C C . LEU A 1 83 ? -9.508 7.247 15.077 1.00 70.94 83 LEU A C 1
ATOM 655 O O . LEU A 1 83 ? -10.356 8.110 15.282 1.00 70.94 83 LEU A O 1
ATOM 659 N N . LEU A 1 84 ? -9.719 5.959 15.334 1.00 78.69 84 LEU A N 1
ATOM 660 C CA . LEU A 1 84 ? -10.854 5.518 16.132 1.00 78.69 84 LEU A CA 1
ATOM 661 C C . LEU A 1 84 ? -10.706 6.143 17.523 1.00 78.69 84 LEU A C 1
ATOM 663 O O . LEU A 1 84 ? -9.659 5.991 18.161 1.00 78.69 84 LEU A O 1
ATOM 667 N N . THR A 1 85 ? -11.733 6.863 17.972 1.00 83.81 85 THR A N 1
ATOM 668 C CA . THR A 1 85 ? -11.825 7.356 19.350 1.00 83.81 85 THR A CA 1
ATOM 669 C C . THR A 1 85 ? -11.865 6.166 20.312 1.00 83.81 85 THR A C 1
ATOM 671 O O . THR A 1 85 ? -12.130 5.037 19.893 1.00 83.81 85 THR A O 1
ATOM 674 N N . ALA A 1 86 ? -11.612 6.393 21.603 1.00 83.75 86 ALA A N 1
ATOM 675 C CA . ALA A 1 86 ? -11.698 5.329 22.608 1.00 83.75 86 ALA A CA 1
ATOM 676 C C . ALA A 1 86 ? -13.070 4.624 22.580 1.00 83.75 86 ALA A C 1
ATOM 678 O O . ALA A 1 86 ? -13.131 3.398 22.618 1.00 83.75 86 ALA A O 1
ATOM 679 N N . ASN A 1 87 ? -14.152 5.384 22.379 1.00 85.19 87 ASN A N 1
ATOM 680 C CA . ASN A 1 87 ? -15.505 4.841 22.243 1.00 85.19 87 ASN A CA 1
ATOM 681 C C . ASN A 1 87 ? -15.659 3.979 20.985 1.00 85.19 87 ASN A C 1
ATOM 683 O O . ASN A 1 87 ? -16.172 2.868 21.070 1.00 85.19 87 ASN A O 1
ATOM 687 N N . HIS A 1 88 ? -15.156 4.434 19.831 1.00 83.06 88 HIS A N 1
ATOM 688 C CA . HIS A 1 88 ? -15.188 3.628 18.607 1.00 83.06 88 HIS A CA 1
ATOM 689 C C . HIS A 1 88 ? -14.360 2.342 18.735 1.00 83.06 88 HIS A C 1
ATOM 691 O O . HIS A 1 88 ? -14.747 1.308 18.198 1.00 83.06 88 HIS A O 1
ATOM 697 N N . GLN A 1 89 ? -13.225 2.385 19.441 1.00 84.69 89 GLN A N 1
ATOM 698 C CA . GLN A 1 89 ? -12.422 1.191 19.714 1.00 84.69 89 GLN A CA 1
ATOM 699 C C . GLN A 1 89 ? -13.173 0.221 20.627 1.00 84.69 89 GLN A C 1
ATOM 701 O O . GLN A 1 89 ? -13.211 -0.965 20.316 1.00 84.69 89 GLN A O 1
ATOM 706 N N . ARG A 1 90 ? -13.818 0.722 21.690 1.00 92.62 90 ARG A N 1
ATOM 707 C CA . ARG A 1 90 ? -14.631 -0.084 22.610 1.00 92.62 90 ARG A CA 1
ATOM 708 C C . ARG A 1 90 ? -15.788 -0.772 21.891 1.00 92.62 90 ARG A C 1
ATOM 710 O O . ARG A 1 90 ? -15.914 -1.983 22.003 1.00 92.62 90 ARG A O 1
ATOM 717 N N . LEU A 1 91 ? -16.571 -0.024 21.113 1.00 90.69 91 LEU A N 1
ATOM 718 C CA . LEU A 1 91 ? -17.698 -0.564 20.343 1.00 90.69 91 LEU A CA 1
ATOM 719 C C . LEU A 1 91 ? -17.240 -1.612 19.328 1.00 90.69 91 LEU A C 1
ATOM 721 O O . LEU A 1 91 ? -17.851 -2.665 19.197 1.00 90.69 91 LEU A O 1
ATOM 725 N N . ARG A 1 92 ? -16.119 -1.359 18.643 1.00 86.62 92 ARG A N 1
ATOM 726 C CA . ARG A 1 92 ? -15.539 -2.327 17.710 1.00 86.62 92 ARG A CA 1
ATOM 727 C C . ARG A 1 92 ? -15.077 -3.603 18.414 1.00 86.62 92 ARG A C 1
ATOM 729 O O . ARG A 1 92 ? -15.190 -4.679 17.836 1.00 86.62 92 ARG A O 1
ATOM 736 N N . LEU A 1 93 ? -14.530 -3.478 19.622 1.00 89.75 93 LEU A N 1
ATOM 737 C CA . LEU A 1 93 ? -14.107 -4.619 20.428 1.00 89.75 93 LEU A CA 1
ATOM 738 C C . LEU A 1 93 ? -15.323 -5.427 20.894 1.00 89.75 93 LEU A C 1
ATOM 740 O O . LEU A 1 93 ? -15.325 -6.639 20.727 1.00 89.75 93 LEU A O 1
ATOM 744 N N . GLN A 1 94 ? -16.368 -4.757 21.395 1.00 91.94 94 GLN A N 1
ATOM 745 C CA . GLN A 1 94 ? -17.638 -5.382 21.786 1.00 91.94 94 GLN A CA 1
ATOM 746 C C . GLN A 1 94 ? -18.258 -6.151 20.617 1.00 91.94 94 GLN A C 1
ATOM 748 O O . GLN A 1 94 ? -18.483 -7.349 20.737 1.00 91.94 94 GLN A O 1
ATOM 753 N N . TRP A 1 95 ? -18.379 -5.516 19.451 1.00 92.88 95 TRP A N 1
ATOM 754 C CA . TRP A 1 95 ? -18.880 -6.172 18.243 1.00 92.88 95 TRP A CA 1
ATOM 755 C C . TRP A 1 95 ? -18.051 -7.409 17.858 1.00 92.88 95 TRP A C 1
ATOM 757 O O . TRP A 1 95 ? -18.602 -8.451 17.520 1.00 92.88 95 TRP A O 1
ATOM 767 N N . ALA A 1 96 ? -16.718 -7.325 17.943 1.00 88.81 96 ALA A N 1
ATOM 768 C CA . ALA A 1 96 ? -15.837 -8.453 17.637 1.00 88.81 96 ALA A CA 1
ATOM 769 C C . ALA A 1 96 ? -15.944 -9.601 18.654 1.00 88.81 96 ALA 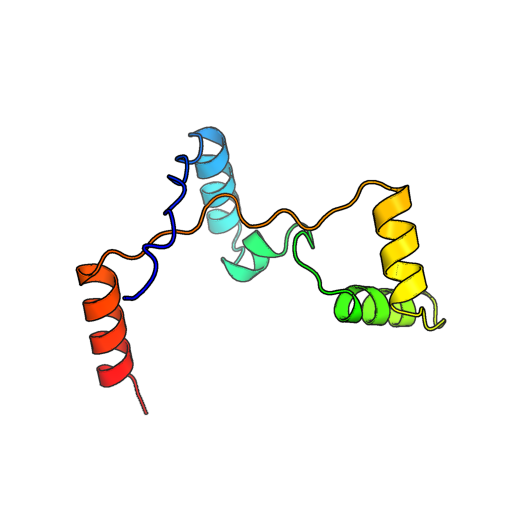A C 1
ATOM 771 O O . ALA A 1 96 ? -15.701 -10.746 18.286 1.00 88.81 96 ALA A O 1
ATOM 772 N N . HIS A 1 97 ? -16.277 -9.306 19.913 1.00 90.62 97 HIS A N 1
ATOM 773 C CA . HIS A 1 97 ? -16.581 -10.324 20.917 1.00 90.62 97 HIS A CA 1
ATOM 774 C C . HIS A 1 97 ? -17.939 -10.983 20.659 1.00 90.62 97 HIS A C 1
ATOM 776 O O . HIS A 1 97 ? -18.033 -12.198 20.758 1.00 90.62 97 HIS A O 1
ATOM 782 N N . GLU A 1 98 ? -18.953 -10.204 20.281 1.00 91.31 98 GLU A N 1
ATOM 783 C CA . GLU A 1 98 ? -20.297 -10.699 19.952 1.00 91.31 98 GLU A CA 1
ATOM 784 C C . GLU A 1 98 ? -20.313 -11.595 18.703 1.00 91.31 98 GLU A C 1
ATOM 786 O O . GLU A 1 98 ? -21.097 -12.532 18.627 1.00 91.31 98 GLU A O 1
ATOM 791 N N . HIS A 1 99 ? -19.439 -11.320 17.731 1.00 87.25 99 HIS A N 1
ATOM 792 C CA . HIS A 1 99 ? -19.404 -12.008 16.433 1.00 87.25 99 HIS A CA 1
ATOM 793 C C . HIS A 1 99 ? -18.207 -12.956 16.289 1.00 87.25 99 HIS A C 1
ATOM 795 O O . HIS A 1 99 ? -17.841 -13.346 15.177 1.00 87.25 99 HIS A O 1
ATOM 801 N N . LYS A 1 100 ? -17.556 -13.304 17.402 1.00 68.50 100 LYS A N 1
ATOM 802 C CA . LYS A 1 100 ? -16.531 -14.344 17.421 1.00 68.50 100 LYS A CA 1
ATOM 803 C C . LYS A 1 100 ? -17.240 -15.701 17.457 1.00 68.50 100 LYS A C 1
ATOM 805 O O . LYS A 1 100 ? -17.716 -16.105 18.513 1.00 68.50 100 LYS A O 1
ATOM 810 N N . ALA A 1 101 ? -17.345 -16.341 16.293 1.00 58.56 101 ALA A N 1
ATOM 811 C CA . ALA A 1 101 ? -17.647 -17.768 16.186 1.00 58.56 101 ALA A CA 1
ATOM 812 C C . ALA A 1 101 ? -16.460 -18.605 16.685 1.00 58.56 101 ALA A C 1
ATOM 814 O O . ALA A 1 101 ? -15.303 -18.155 16.483 1.00 58.56 101 ALA A O 1
#

Secondary structure (DSSP, 8-state):
---------PPPPPHHHHHHHHHHHHTT--HHHHHHSS-TT--HHHHHHHHHHHHS----HHHHHHHHHHTT------S------HHHHHHHHHHHHHT--

Foldseek 3Di:
DDDPDDPDDQDDDDPVVVVVVVVCVVVVQDPVRVVVPDPLPDDLVNVQVVCCVVPVDGDDSVRSVVVCVVVVRDRPDPSDDPPQDPVSVVVVVVVCVVPPD